Protein AF-A0A232FIJ2-F1 (afdb_monomer_lite)

Radius of gyration: 16.94 Å; chains: 1; bounding box: 35×33×50 Å

Secondary structure (DSSP, 8-state):
---EEETTTEEE-HHHHHH--HHHHHHHHH-HHHHHHHHHHGGG-HHHHHHHHHHHHHHHHHHHHHHHHHHHHHHHHTS--TT-HHHHHHHTTS-HHHHHHHHHHHHHHHHS--

pLDDT: mean 75.56, std 12.08, range [40.81, 89.0]

Foldseek 3Di:
DDWDDDPDPDTDDPVCLLPDDLVVLLVQLVDPSSVVVCVVCLVVPVVCNVVSCVSNVVSNLVVVLLLLLLVLVCVVVVHDDSPDVVSVVVCVPPDSVRSVVSNVVSVVVVVVVD

Sequence (114 aa):
MNHVTISEGFKVTFLDLLLSSAEKAAIYVRNKELVQAYDAKKALFPMYQGILDAKLSRKLERRKLVESAAVAFSDFLGFADPSDDFFERMFSYCSNGDLERLIKETSDEIDETT

Organism: NCBI:txid543379

Structure (mmCIF, N/CA/C/O backbone):
data_AF-A0A232FIJ2-F1
#
_entry.id   AF-A0A232FIJ2-F1
#
loop_
_atom_site.group_PDB
_atom_site.id
_atom_site.type_symbol
_atom_site.label_atom_id
_atom_site.label_alt_id
_atom_site.label_comp_id
_atom_site.label_asym_id
_atom_site.label_entity_id
_atom_site.label_seq_id
_atom_site.pdbx_PDB_ins_code
_atom_site.Cartn_x
_atom_site.Cartn_y
_atom_site.Cartn_z
_atom_site.occupancy
_atom_site.B_iso_or_equiv
_atom_site.auth_seq_id
_atom_site.auth_comp_id
_atom_site.auth_asym_id
_atom_site.auth_atom_id
_atom_site.pdbx_PDB_model_num
ATOM 1 N N . MET A 1 1 ? -17.110 -12.884 17.481 1.00 44.94 1 MET A N 1
ATOM 2 C CA . MET A 1 1 ? -15.988 -12.007 17.075 1.00 44.94 1 MET A CA 1
ATOM 3 C C . MET A 1 1 ? -15.538 -12.447 15.691 1.00 44.94 1 MET A C 1
ATOM 5 O O . MET A 1 1 ? -15.227 -13.615 15.519 1.00 44.94 1 MET A O 1
ATOM 9 N N . ASN A 1 2 ? -15.603 -11.566 14.691 1.00 51.38 2 ASN A N 1
ATOM 10 C CA . ASN A 1 2 ? -15.275 -11.917 13.306 1.00 51.38 2 ASN A CA 1
ATOM 11 C C . ASN A 1 2 ? -13.757 -11.836 13.107 1.00 51.38 2 ASN A C 1
ATOM 13 O O . ASN A 1 2 ? -13.184 -10.754 13.203 1.00 51.38 2 ASN A O 1
ATOM 17 N N . HIS A 1 3 ? -13.118 -12.977 12.858 1.00 45.84 3 HIS A N 1
ATOM 18 C CA . HIS A 1 3 ? -11.671 -13.082 12.661 1.00 45.84 3 HIS A CA 1
ATOM 19 C C . HIS A 1 3 ? -11.318 -13.046 11.163 1.00 45.84 3 HIS A C 1
ATOM 21 O O . HIS A 1 3 ? -12.077 -13.561 10.339 1.00 45.84 3 HIS A O 1
ATOM 27 N N . VAL A 1 4 ? -10.180 -12.435 10.818 1.00 53.22 4 VAL A N 1
ATOM 28 C CA . VAL A 1 4 ? -9.539 -12.504 9.492 1.00 53.22 4 VAL A CA 1
ATOM 29 C C . VAL A 1 4 ? -8.148 -13.113 9.696 1.00 53.22 4 VAL A C 1
ATOM 31 O O . VAL A 1 4 ? -7.432 -12.712 10.616 1.00 53.22 4 VAL A O 1
ATOM 34 N N . THR A 1 5 ? -7.8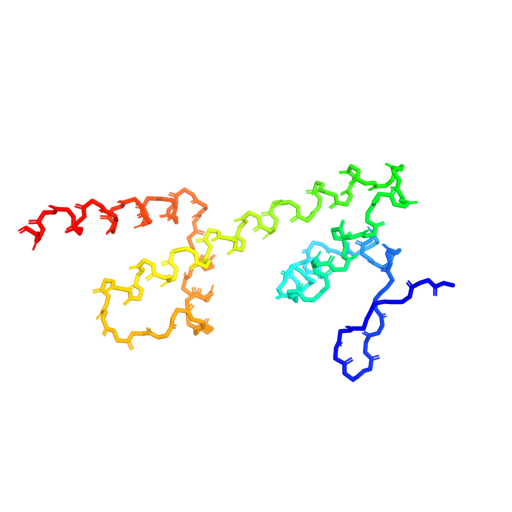07 -14.134 8.909 1.00 44.97 5 THR A N 1
ATOM 35 C CA . THR A 1 5 ? -6.596 -14.951 9.090 1.00 44.97 5 THR A CA 1
ATOM 36 C C . THR A 1 5 ? -5.497 -14.464 8.149 1.00 44.97 5 THR A C 1
ATOM 38 O O . THR A 1 5 ? -5.731 -14.349 6.953 1.00 44.97 5 THR A O 1
ATOM 41 N N . ILE A 1 6 ? -4.317 -14.171 8.692 1.00 49.47 6 ILE A N 1
ATOM 42 C CA . ILE A 1 6 ? -3.110 -13.760 7.968 1.00 49.47 6 ILE A CA 1
ATOM 43 C C . ILE A 1 6 ? -2.110 -14.907 8.151 1.00 49.47 6 ILE A C 1
ATOM 45 O O . ILE A 1 6 ? -1.386 -14.905 9.138 1.00 49.47 6 ILE A O 1
ATOM 49 N N . SER A 1 7 ? -2.140 -15.913 7.271 1.00 40.81 7 SER A N 1
ATOM 50 C CA . SER A 1 7 ? -1.327 -17.145 7.362 1.00 40.81 7 SER A CA 1
ATOM 51 C C . SER A 1 7 ? -1.455 -17.940 8.682 1.00 40.81 7 SER A C 1
ATOM 53 O O . SER A 1 7 ? -2.139 -17.532 9.624 1.00 40.81 7 SER A O 1
ATOM 55 N N . GLU A 1 8 ? -0.908 -19.160 8.717 1.00 41.41 8 GLU A N 1
ATOM 56 C CA . GLU A 1 8 ? -1.030 -20.111 9.833 1.00 41.41 8 GLU A CA 1
ATOM 57 C C . GLU A 1 8 ? -0.580 -19.495 11.176 1.00 41.41 8 GLU A C 1
ATOM 59 O O . GLU A 1 8 ? 0.590 -19.519 11.539 1.00 41.41 8 GLU A O 1
ATOM 64 N N . GLY A 1 9 ? -1.526 -18.924 11.931 1.00 48.56 9 GLY A N 1
ATOM 65 C CA . GLY A 1 9 ? -1.338 -18.535 13.333 1.00 48.56 9 GLY A CA 1
ATOM 66 C C . GLY A 1 9 ? -1.738 -17.108 13.713 1.00 48.56 9 GLY A C 1
ATOM 67 O O . GLY A 1 9 ? -2.075 -16.890 14.877 1.00 48.56 9 GLY A O 1
ATOM 68 N N . PHE A 1 10 ? -1.790 -16.141 12.788 1.00 56.34 10 PHE A N 1
ATOM 69 C CA . PHE A 1 10 ? -2.127 -14.750 13.136 1.00 56.34 10 PHE A CA 1
ATOM 70 C C . PHE A 1 10 ? -3.558 -14.381 12.726 1.00 56.34 10 PHE A C 1
ATOM 72 O O . PHE A 1 10 ? -3.867 -14.101 11.568 1.00 56.34 10 PHE A O 1
ATOM 79 N N . LYS A 1 11 ? -4.460 -14.355 13.715 1.00 65.75 11 LYS A N 1
ATOM 80 C CA . LYS A 1 11 ? -5.804 -13.774 13.577 1.00 65.75 11 LYS A CA 1
ATOM 81 C C . LYS A 1 11 ? -5.728 -12.292 13.909 1.00 65.75 11 LYS A C 1
ATOM 83 O O . LYS A 1 11 ? -5.434 -11.943 15.048 1.00 65.75 11 LYS A O 1
ATOM 88 N N . VAL A 1 12 ? -6.037 -11.438 12.942 1.00 68.25 12 VAL A N 1
ATOM 89 C CA . VAL A 1 12 ? -6.131 -9.992 13.166 1.00 68.25 12 VAL A CA 1
ATOM 90 C C . VAL A 1 12 ? -7.595 -9.603 13.189 1.00 68.25 12 VAL A C 1
ATOM 92 O O . VAL A 1 12 ? -8.380 -9.975 12.311 1.00 68.25 12 VAL A O 1
ATOM 95 N N . THR A 1 13 ? -7.988 -8.904 14.248 1.00 75.75 13 THR A N 1
ATOM 96 C CA . THR A 1 13 ? -9.341 -8.377 14.386 1.00 75.75 13 THR A CA 1
ATOM 97 C C . THR A 1 13 ? -9.418 -6.944 13.874 1.00 75.75 13 THR A C 1
ATOM 99 O O . THR A 1 13 ? -8.421 -6.235 13.746 1.00 75.75 13 THR A O 1
ATOM 102 N N . PHE A 1 14 ? -10.640 -6.486 13.612 1.00 72.50 14 PHE A N 1
ATOM 103 C CA . PHE A 1 14 ? -10.893 -5.094 13.239 1.00 72.50 14 PHE A CA 1
ATOM 104 C C . PHE A 1 14 ? -10.422 -4.107 14.321 1.00 72.50 14 PHE A C 1
ATOM 106 O O . PHE A 1 14 ? -9.940 -3.020 14.011 1.00 72.50 14 PHE A O 1
ATOM 113 N N . LEU A 1 15 ? -10.517 -4.511 15.593 1.00 77.50 15 LEU A N 1
ATOM 114 C CA . LEU A 1 15 ? -10.032 -3.729 16.726 1.00 77.50 15 LEU A CA 1
ATOM 115 C C . LEU A 1 15 ? -8.500 -3.637 16.732 1.00 77.50 15 LEU A C 1
ATOM 117 O O . LEU A 1 15 ? -7.964 -2.558 16.970 1.00 77.50 15 LEU A O 1
ATOM 121 N N . ASP A 1 16 ? -7.800 -4.724 16.405 1.00 80.81 16 ASP A N 1
ATOM 122 C CA . ASP A 1 16 ? -6.337 -4.709 16.285 1.00 80.81 16 ASP A CA 1
ATOM 123 C C . ASP A 1 16 ? -5.880 -3.759 15.174 1.00 80.81 16 ASP A C 1
ATOM 125 O O . ASP A 1 16 ? -4.909 -3.026 15.349 1.00 80.81 16 ASP A O 1
ATOM 129 N N . LEU A 1 17 ? -6.615 -3.716 14.056 1.00 78.25 17 LEU A N 1
ATOM 130 C CA . LEU A 1 17 ? -6.379 -2.776 12.956 1.00 78.25 17 LEU A CA 1
ATOM 131 C C . LEU A 1 17 ? -6.576 -1.316 13.407 1.00 78.25 17 LEU A C 1
ATOM 133 O O . LEU A 1 17 ? -5.769 -0.430 13.106 1.00 78.25 17 LEU A O 1
ATOM 137 N N . LEU A 1 18 ? -7.633 -1.070 14.187 1.00 80.00 18 LEU A N 1
ATOM 138 C CA . LEU A 1 18 ? -7.946 0.251 14.730 1.00 80.00 18 LEU A CA 1
ATOM 139 C C . LEU A 1 18 ? -6.864 0.731 15.705 1.00 80.00 18 LEU A C 1
ATOM 141 O O . LEU A 1 18 ? -6.416 1.874 15.608 1.00 80.00 18 LEU A O 1
ATOM 145 N N . LEU A 1 19 ? -6.397 -0.153 16.586 1.00 83.19 19 LEU A N 1
ATOM 146 C CA . LEU A 1 19 ? -5.396 0.141 17.615 1.00 83.19 19 LEU A CA 1
ATOM 147 C C . LEU A 1 19 ? -3.944 0.030 17.121 1.00 83.19 19 LEU A C 1
ATOM 149 O O . LEU A 1 19 ? -3.020 0.386 17.849 1.00 83.19 19 LEU A O 1
ATOM 153 N N . SER A 1 20 ? -3.714 -0.447 15.895 1.00 82.06 20 SER A N 1
ATOM 154 C CA . SER A 1 20 ? -2.364 -0.689 15.377 1.00 82.06 20 SER A CA 1
ATOM 155 C C . SER A 1 20 ? -1.504 0.582 15.329 1.00 82.06 20 SER A C 1
ATOM 157 O O . SER A 1 20 ? -2.002 1.685 15.108 1.00 82.06 20 SER A O 1
ATOM 159 N N . SER A 1 21 ? -0.183 0.452 15.425 1.00 80.50 21 SER A N 1
ATOM 160 C CA . SER A 1 21 ? 0.709 1.549 15.034 1.00 80.50 21 SER A CA 1
ATOM 161 C C . SER A 1 21 ? 0.695 1.749 13.510 1.00 80.50 21 SER A C 1
ATOM 163 O O . SER A 1 21 ? 0.217 0.890 12.756 1.00 80.50 21 SER A O 1
ATOM 165 N N . ALA A 1 22 ? 1.232 2.879 13.038 1.00 72.62 22 ALA A N 1
ATOM 166 C CA . ALA A 1 22 ? 1.394 3.152 11.607 1.00 72.62 22 ALA A CA 1
ATOM 167 C C . ALA A 1 22 ? 2.318 2.136 10.904 1.00 72.62 22 ALA A C 1
ATOM 169 O O . ALA A 1 22 ? 2.130 1.838 9.726 1.00 72.62 22 ALA A O 1
ATOM 170 N N . GLU A 1 23 ? 3.288 1.580 11.632 1.00 75.62 23 GLU A N 1
ATOM 171 C CA . GLU A 1 23 ? 4.200 0.536 11.150 1.00 75.62 23 GLU A CA 1
ATOM 172 C C . GLU A 1 23 ? 3.469 -0.795 10.956 1.00 75.62 23 GLU A C 1
ATOM 174 O O . GLU A 1 23 ? 3.541 -1.393 9.886 1.00 75.62 23 GLU A O 1
ATOM 179 N N . LYS A 1 24 ? 2.671 -1.221 11.946 1.00 78.00 24 LYS A N 1
ATOM 180 C CA . LYS A 1 24 ? 1.840 -2.428 11.819 1.00 78.00 24 LYS A CA 1
ATOM 181 C C . LYS A 1 24 ? 0.799 -2.292 10.707 1.00 78.00 24 LYS A C 1
ATOM 183 O O . LYS A 1 24 ? 0.558 -3.249 9.980 1.00 78.00 24 LYS A O 1
ATOM 188 N N . ALA A 1 25 ? 0.239 -1.095 10.521 1.00 75.12 25 ALA A N 1
ATOM 189 C CA . ALA A 1 25 ? -0.670 -0.818 9.411 1.00 75.12 25 ALA A CA 1
ATOM 190 C C . ALA A 1 25 ? -0.004 -1.025 8.039 1.00 75.12 25 ALA A C 1
ATOM 192 O O . ALA A 1 25 ? -0.655 -1.516 7.122 1.00 75.12 25 ALA A O 1
ATOM 193 N N . ALA A 1 26 ? 1.292 -0.724 7.897 1.00 73.69 26 ALA A N 1
ATOM 194 C CA . ALA A 1 26 ? 2.019 -0.977 6.653 1.00 73.69 26 ALA A CA 1
ATOM 195 C C . ALA A 1 26 ? 2.125 -2.480 6.342 1.00 73.69 26 ALA A C 1
ATOM 197 O O . ALA A 1 26 ? 1.942 -2.880 5.195 1.00 73.69 26 ALA A O 1
ATOM 198 N N . ILE A 1 27 ? 2.336 -3.316 7.364 1.00 77.44 27 ILE A N 1
ATOM 199 C CA . ILE A 1 27 ? 2.357 -4.781 7.222 1.00 77.44 27 ILE A CA 1
ATOM 200 C C . ILE A 1 27 ? 0.978 -5.294 6.791 1.00 77.44 27 ILE A C 1
ATOM 202 O O . ILE A 1 27 ? 0.872 -6.114 5.882 1.00 77.44 27 ILE A O 1
ATOM 206 N N . TYR A 1 28 ? -0.093 -4.776 7.396 1.00 75.12 28 TYR A N 1
ATOM 207 C CA . TYR A 1 28 ? -1.460 -5.163 7.041 1.00 75.12 28 TYR A CA 1
ATOM 208 C C . TYR A 1 28 ? -1.821 -4.793 5.608 1.00 75.12 28 TYR A C 1
ATOM 210 O O . TYR A 1 28 ? -2.405 -5.608 4.900 1.00 75.12 28 TYR A O 1
ATOM 218 N N . VAL A 1 29 ? -1.412 -3.606 5.156 1.00 76.62 29 VAL A N 1
ATOM 219 C CA . VAL A 1 29 ? -1.651 -3.164 3.780 1.00 76.62 29 VAL A CA 1
ATOM 220 C C . VAL A 1 29 ? -0.897 -4.016 2.763 1.00 76.62 29 VAL A C 1
ATOM 222 O O . VAL A 1 29 ? -1.371 -4.091 1.639 1.00 76.62 29 VAL A O 1
ATOM 225 N N . ARG A 1 30 ? 0.207 -4.694 3.117 1.00 74.75 30 ARG A N 1
ATOM 226 C CA . ARG A 1 30 ? 0.909 -5.643 2.224 1.00 74.75 30 ARG A CA 1
ATOM 227 C C . ARG A 1 30 ? 0.134 -6.944 2.001 1.00 74.75 30 ARG A C 1
ATOM 229 O O . ARG A 1 30 ? 0.189 -7.507 0.905 1.00 74.75 30 ARG A O 1
ATOM 236 N N . ASN A 1 31 ? -0.649 -7.397 2.980 1.00 79.12 31 ASN A N 1
ATOM 237 C CA . ASN A 1 31 ? -1.462 -8.600 2.821 1.00 79.12 31 ASN A CA 1
ATOM 238 C C . ASN A 1 31 ? -2.731 -8.298 1.995 1.00 79.12 31 ASN A C 1
ATOM 240 O O . ASN A 1 31 ? -3.661 -7.645 2.469 1.00 79.12 31 ASN A O 1
ATOM 244 N N . LYS A 1 32 ? -2.771 -8.798 0.751 1.00 75.44 32 LYS A N 1
ATOM 245 C CA . LYS A 1 32 ? -3.894 -8.584 -0.180 1.00 75.44 32 LYS A CA 1
ATOM 246 C C . LYS A 1 32 ? -5.215 -9.166 0.346 1.00 75.44 32 LYS A C 1
ATOM 248 O O . LYS A 1 32 ? -6.250 -8.520 0.209 1.00 75.44 32 LYS A O 1
ATOM 253 N N . GLU A 1 33 ? -5.186 -10.335 0.985 1.00 79.12 33 GLU A N 1
ATOM 254 C CA . GLU A 1 33 ? -6.383 -10.986 1.539 1.00 79.12 33 GLU A CA 1
ATOM 255 C C . GLU A 1 33 ? -6.990 -10.165 2.681 1.00 79.12 33 GLU A C 1
ATOM 257 O O . GLU A 1 33 ? -8.209 -10.006 2.768 1.00 79.12 33 GLU A O 1
ATOM 262 N N . LEU A 1 34 ? -6.142 -9.583 3.533 1.00 77.62 34 LEU A N 1
ATOM 263 C CA . LEU A 1 34 ? -6.601 -8.728 4.622 1.00 77.62 34 LEU A CA 1
ATOM 264 C C . LEU A 1 34 ? -7.241 -7.446 4.098 1.00 77.62 34 LEU A C 1
ATOM 266 O O . LEU A 1 34 ? -8.286 -7.047 4.608 1.00 77.62 34 LEU A O 1
ATOM 270 N N . VAL A 1 35 ? -6.641 -6.813 3.089 1.00 78.44 35 VAL A N 1
ATOM 271 C CA . VAL A 1 35 ? -7.203 -5.604 2.469 1.00 78.44 35 VAL A CA 1
ATOM 272 C C . VAL A 1 35 ? -8.573 -5.905 1.853 1.00 78.44 35 VAL A C 1
ATOM 274 O O . VAL A 1 35 ? -9.526 -5.172 2.107 1.00 78.44 35 VAL A O 1
ATOM 277 N N . GLN A 1 36 ? -8.718 -7.028 1.144 1.00 81.06 36 GLN A N 1
ATOM 278 C CA . GLN A 1 36 ? -10.013 -7.455 0.598 1.00 81.06 36 GLN A CA 1
ATOM 279 C C . GLN A 1 36 ? -11.044 -7.733 1.701 1.00 81.06 36 GLN A C 1
ATOM 281 O O . GLN A 1 36 ? -12.195 -7.299 1.614 1.00 81.06 36 GLN A O 1
ATOM 286 N N . ALA A 1 37 ? -10.639 -8.421 2.771 1.00 80.06 37 ALA A N 1
ATOM 287 C CA . ALA A 1 37 ? -11.512 -8.691 3.908 1.00 80.06 37 ALA A CA 1
ATOM 288 C C . ALA A 1 37 ? -11.913 -7.408 4.657 1.00 80.06 37 ALA A C 1
ATOM 290 O O . ALA A 1 37 ? -13.038 -7.324 5.157 1.00 80.06 37 ALA A O 1
ATOM 291 N N . TYR A 1 38 ? -11.015 -6.421 4.729 1.00 80.38 38 TYR A N 1
ATOM 292 C CA . TYR A 1 38 ? -11.301 -5.092 5.259 1.00 80.38 38 TYR A CA 1
ATOM 293 C C . TYR A 1 38 ? -12.345 -4.381 4.396 1.00 80.38 38 TYR A C 1
ATOM 295 O O . TYR A 1 38 ? -13.384 -3.982 4.922 1.00 80.38 38 TYR A O 1
ATOM 303 N N . ASP A 1 39 ? -12.133 -4.300 3.081 1.00 81.19 39 ASP A N 1
ATOM 304 C CA . ASP A 1 39 ? -13.058 -3.625 2.166 1.00 81.19 39 ASP A CA 1
ATOM 305 C C . ASP A 1 39 ? -14.455 -4.255 2.165 1.00 81.19 39 ASP A C 1
ATOM 307 O O . ASP A 1 39 ? -15.452 -3.532 2.154 1.00 81.19 39 ASP A O 1
ATOM 311 N N . ALA A 1 40 ? -14.547 -5.583 2.274 1.00 83.19 40 ALA A N 1
ATOM 312 C CA . ALA A 1 40 ? -15.825 -6.289 2.349 1.00 83.19 40 ALA A CA 1
ATOM 313 C C . ALA A 1 40 ? -16.583 -6.054 3.670 1.00 83.19 40 ALA A C 1
ATOM 315 O O . ALA A 1 40 ? -17.811 -6.134 3.703 1.00 83.19 40 ALA A O 1
ATOM 316 N N . LYS A 1 41 ? -15.871 -5.801 4.779 1.00 80.44 41 LYS A N 1
ATOM 317 C CA . LYS A 1 41 ? -16.458 -5.758 6.133 1.00 80.44 41 LYS A CA 1
ATOM 318 C C . LYS A 1 41 ? -16.491 -4.367 6.762 1.00 80.44 41 LYS A C 1
ATOM 320 O O . LYS A 1 41 ? -17.166 -4.204 7.777 1.00 80.44 41 LYS A O 1
ATOM 325 N N . LYS A 1 42 ? -15.827 -3.359 6.189 1.00 77.94 42 LYS A N 1
ATOM 326 C CA . LYS A 1 42 ? -15.757 -2.001 6.764 1.00 77.94 42 LYS A CA 1
ATOM 327 C C . LYS A 1 42 ? -17.119 -1.338 6.957 1.00 77.94 42 LYS A C 1
ATOM 329 O O . LYS A 1 42 ? -17.316 -0.652 7.955 1.00 77.94 42 LYS A O 1
ATOM 334 N N . ALA A 1 43 ? -18.084 -1.636 6.085 1.00 79.25 43 ALA A N 1
ATOM 335 C CA . ALA A 1 43 ? -19.455 -1.135 6.189 1.00 79.25 43 ALA A CA 1
ATOM 336 C C . ALA A 1 43 ? -20.192 -1.604 7.462 1.00 79.25 43 ALA A C 1
ATOM 338 O O . ALA A 1 43 ? -21.166 -0.978 7.870 1.00 79.25 43 ALA A O 1
ATOM 339 N N . LEU A 1 44 ? -19.723 -2.672 8.122 1.00 82.12 44 LEU A N 1
ATOM 340 C CA . LEU A 1 44 ? -20.281 -3.148 9.394 1.00 82.12 44 LEU A CA 1
ATOM 341 C C . LEU A 1 44 ? -19.898 -2.252 10.585 1.00 82.12 44 LEU A C 1
ATOM 343 O O . LEU A 1 44 ? -20.510 -2.361 11.646 1.00 82.12 44 LEU A O 1
ATOM 347 N N . PHE A 1 45 ? -18.901 -1.374 10.427 1.00 80.56 45 PHE A N 1
ATOM 348 C CA . PHE A 1 45 ? -18.374 -0.513 11.490 1.00 80.56 45 PHE A CA 1
ATOM 349 C C . PHE A 1 45 ? -18.296 0.961 11.047 1.00 80.56 45 PHE A C 1
ATOM 351 O O . PHE A 1 45 ? -17.213 1.553 11.056 1.00 80.56 45 PHE A O 1
ATOM 358 N N . PRO A 1 46 ? -19.433 1.593 10.696 1.00 80.00 46 PRO A N 1
ATOM 359 C CA . PRO A 1 46 ? -19.462 2.923 10.077 1.00 80.00 46 PRO A CA 1
ATOM 360 C C . PRO A 1 46 ? -18.838 4.015 10.957 1.00 80.00 46 PRO A C 1
ATOM 362 O O . PRO A 1 46 ? -18.208 4.939 10.453 1.00 80.00 46 PRO A O 1
ATOM 365 N N . MET A 1 47 ? -18.942 3.879 12.283 1.00 85.06 47 MET A N 1
ATOM 366 C CA . MET A 1 47 ? -18.398 4.847 13.243 1.00 85.06 47 MET A CA 1
ATOM 367 C C . MET A 1 47 ? -16.864 4.937 13.203 1.00 85.06 47 MET A C 1
ATOM 369 O O . MET A 1 47 ? -16.297 6.001 13.436 1.00 85.06 47 MET A O 1
ATOM 373 N N . TYR A 1 48 ? -16.191 3.825 12.890 1.00 80.94 48 TYR A N 1
ATOM 374 C CA . TYR A 1 48 ? -14.727 3.738 12.841 1.00 80.94 48 TYR A CA 1
ATOM 375 C C . TYR A 1 48 ? -14.176 3.763 11.418 1.00 80.94 48 TYR A C 1
ATOM 377 O O . TYR A 1 48 ? -12.961 3.860 11.237 1.00 80.94 48 TYR A O 1
ATOM 385 N N . GLN A 1 49 ? -15.057 3.700 10.418 1.00 80.38 49 GLN A N 1
ATOM 386 C CA . GLN A 1 49 ? -14.681 3.637 9.015 1.00 80.38 49 GLN A CA 1
ATOM 387 C C . GLN A 1 49 ? -13.790 4.817 8.622 1.00 80.38 49 GLN A C 1
ATOM 389 O O . GLN A 1 49 ? -12.736 4.595 8.047 1.00 80.38 49 GLN A O 1
ATOM 394 N N . GLY A 1 50 ? -14.136 6.050 9.005 1.00 81.75 50 GLY A N 1
ATOM 395 C CA . GLY A 1 50 ? -13.330 7.225 8.651 1.00 81.75 50 GLY A CA 1
ATOM 396 C C . GLY A 1 50 ? -11.905 7.192 9.218 1.00 81.75 50 GLY A C 1
ATOM 397 O O . GLY A 1 50 ? -10.956 7.555 8.528 1.00 81.75 50 GLY A O 1
ATOM 398 N N . ILE A 1 51 ? -11.735 6.711 10.455 1.00 82.69 51 ILE A N 1
ATOM 399 C CA . ILE A 1 51 ? -10.416 6.607 11.101 1.00 82.69 51 ILE A CA 1
ATOM 400 C C . ILE A 1 51 ? -9.585 5.510 10.433 1.00 82.69 51 ILE A C 1
ATOM 402 O O . ILE A 1 51 ? -8.400 5.705 10.166 1.00 82.69 51 ILE A O 1
ATOM 406 N N . LEU A 1 52 ? -10.201 4.360 10.164 1.00 78.50 52 LEU A N 1
ATOM 407 C CA . LEU A 1 52 ? -9.533 3.234 9.518 1.00 78.50 52 LEU A CA 1
ATOM 408 C C . LEU A 1 52 ? -9.171 3.550 8.070 1.00 78.50 52 LEU A C 1
ATOM 410 O O . LEU A 1 52 ? -8.033 3.307 7.672 1.00 78.50 52 LEU A O 1
ATOM 414 N N . ASP A 1 53 ? -10.089 4.167 7.327 1.00 80.88 53 ASP A N 1
ATOM 415 C CA . ASP A 1 53 ? -9.852 4.609 5.959 1.00 80.88 53 ASP A CA 1
ATOM 416 C C . ASP A 1 53 ? -8.716 5.628 5.937 1.00 80.88 53 ASP A C 1
ATOM 418 O O . ASP A 1 53 ? -7.774 5.416 5.194 1.00 80.88 53 ASP A O 1
ATOM 422 N N . ALA A 1 54 ? -8.697 6.648 6.800 1.00 81.31 54 ALA A N 1
ATOM 423 C CA . ALA A 1 54 ? -7.590 7.612 6.846 1.00 81.31 54 ALA A CA 1
ATOM 424 C C . ALA A 1 54 ? -6.224 6.972 7.175 1.00 81.31 54 ALA A C 1
ATOM 426 O O . ALA A 1 54 ? -5.176 7.440 6.720 1.00 81.31 54 ALA A O 1
ATOM 427 N N . LYS A 1 55 ? -6.224 5.909 7.984 1.00 79.44 55 LYS A N 1
ATOM 428 C CA . LYS A 1 55 ? -5.011 5.206 8.420 1.00 79.44 55 LYS A CA 1
ATOM 429 C C . LYS A 1 55 ? -4.468 4.272 7.340 1.00 79.44 55 LYS A C 1
ATOM 431 O O . LYS A 1 55 ? -3.252 4.176 7.167 1.00 79.44 55 LYS A O 1
ATOM 436 N N . LEU A 1 56 ? -5.363 3.591 6.629 1.00 79.44 56 LEU A N 1
ATOM 437 C CA . LEU A 1 56 ? -5.022 2.640 5.576 1.00 79.44 56 LEU A CA 1
ATOM 438 C C . LEU A 1 56 ? -4.824 3.329 4.227 1.00 79.44 56 LEU A C 1
ATOM 440 O O . LEU A 1 56 ? -3.897 2.955 3.518 1.00 79.44 56 LEU A O 1
ATOM 444 N N . SER A 1 57 ? -5.621 4.346 3.888 1.00 80.12 57 SER A N 1
ATOM 445 C CA . SER A 1 57 ? -5.641 4.999 2.571 1.00 80.12 57 SER A CA 1
ATOM 446 C C . SER A 1 57 ? -4.269 5.502 2.162 1.00 80.12 57 SER A C 1
ATOM 448 O O . SER A 1 57 ? -3.765 5.073 1.134 1.00 80.12 57 SER A O 1
ATOM 450 N N . ARG A 1 58 ? -3.586 6.279 3.012 1.00 77.94 58 ARG A N 1
ATOM 451 C CA . ARG A 1 58 ? -2.234 6.785 2.709 1.00 77.94 58 ARG A CA 1
ATOM 452 C C . ARG A 1 58 ? -1.224 5.670 2.447 1.00 77.94 58 ARG A C 1
ATOM 454 O O . ARG A 1 58 ? -0.348 5.800 1.597 1.00 77.94 58 ARG A O 1
ATOM 461 N N . LYS A 1 59 ? -1.305 4.574 3.206 1.00 81.25 59 LYS A N 1
ATOM 462 C CA . LYS A 1 59 ? -0.400 3.426 3.049 1.00 81.25 59 LYS A CA 1
ATOM 463 C C . LYS A 1 59 ? -0.759 2.600 1.813 1.00 81.25 59 LYS A C 1
ATOM 465 O O . LYS A 1 59 ? 0.138 2.076 1.161 1.00 81.25 59 LYS A O 1
ATOM 470 N N . LEU A 1 60 ? -2.041 2.515 1.481 1.00 81.31 60 LEU A N 1
ATOM 471 C CA . LEU A 1 60 ? -2.576 1.788 0.336 1.00 81.31 60 LEU A CA 1
ATOM 472 C C . LEU A 1 60 ? -2.317 2.543 -0.975 1.00 81.31 60 LEU A C 1
ATOM 474 O O . LEU A 1 60 ? -1.900 1.930 -1.950 1.00 81.31 60 LEU A O 1
ATOM 478 N N . GLU A 1 61 ? -2.456 3.868 -0.974 1.00 83.19 61 GLU A N 1
ATOM 479 C CA . GLU A 1 61 ? -2.017 4.764 -2.051 1.00 83.19 61 GLU A CA 1
ATOM 480 C C . GLU A 1 61 ? -0.514 4.628 -2.288 1.00 83.19 61 GLU A C 1
ATOM 482 O O . GLU A 1 61 ? -0.090 4.376 -3.413 1.00 83.19 61 GLU A O 1
ATOM 487 N N . ARG A 1 62 ? 0.296 4.684 -1.218 1.00 84.69 62 ARG A N 1
ATOM 488 C CA . ARG A 1 62 ? 1.745 4.469 -1.328 1.00 84.69 62 ARG A CA 1
ATOM 489 C C . ARG A 1 62 ? 2.072 3.104 -1.921 1.00 84.69 62 ARG A C 1
ATOM 491 O O . ARG A 1 62 ? 2.952 3.027 -2.768 1.00 84.69 62 ARG A O 1
ATOM 498 N N . ARG A 1 63 ? 1.391 2.043 -1.478 1.00 83.19 63 ARG A N 1
ATOM 499 C CA . ARG A 1 63 ? 1.587 0.684 -1.998 1.00 83.19 63 ARG A CA 1
ATOM 500 C C . ARG A 1 63 ? 1.274 0.612 -3.493 1.00 83.19 63 ARG A C 1
ATOM 502 O O . ARG A 1 63 ? 2.086 0.081 -4.236 1.00 83.19 63 ARG A O 1
ATOM 509 N N . LYS A 1 64 ? 0.142 1.173 -3.928 1.00 84.38 64 LYS A N 1
ATOM 510 C CA . LYS A 1 64 ? -0.231 1.218 -5.350 1.00 84.38 64 LYS A CA 1
ATOM 511 C C . LYS A 1 64 ? 0.815 1.955 -6.184 1.00 84.38 64 LYS A C 1
ATOM 513 O O . LYS A 1 64 ? 1.205 1.449 -7.223 1.00 84.38 64 LYS A O 1
ATOM 518 N N . LEU A 1 65 ? 1.316 3.092 -5.694 1.00 85.94 65 LEU A N 1
ATOM 519 C CA . LEU A 1 65 ? 2.393 3.831 -6.361 1.00 85.94 65 LEU A CA 1
ATOM 520 C C . LEU A 1 65 ? 3.678 3.004 -6.486 1.00 85.94 65 LEU A C 1
ATOM 522 O O . LEU A 1 65 ? 4.308 3.041 -7.532 1.00 85.94 65 LEU A O 1
ATOM 526 N N . VAL A 1 66 ? 4.057 2.244 -5.452 1.00 86.06 66 VAL A N 1
ATOM 527 C CA . VAL A 1 66 ? 5.225 1.342 -5.511 1.00 86.06 66 VAL A CA 1
ATOM 528 C C . VAL A 1 66 ? 5.020 0.240 -6.535 1.00 86.06 66 VAL A C 1
ATOM 530 O O . VAL A 1 66 ? 5.914 0.008 -7.334 1.00 86.06 66 VAL A O 1
ATOM 533 N N . GLU A 1 67 ? 3.863 -0.424 -6.519 1.00 85.12 67 GLU A N 1
ATOM 534 C CA . GLU A 1 67 ? 3.561 -1.508 -7.460 1.00 85.12 67 GLU A CA 1
ATOM 535 C C . GLU A 1 67 ? 3.565 -0.986 -8.906 1.00 85.12 67 GLU A C 1
ATOM 537 O O . GLU A 1 67 ? 4.193 -1.587 -9.771 1.00 85.12 67 GLU A O 1
ATOM 542 N N . SER A 1 68 ? 2.947 0.170 -9.165 1.00 85.44 68 SER A N 1
ATOM 543 C CA . SER A 1 68 ? 2.961 0.798 -10.490 1.00 85.44 68 SER A CA 1
ATOM 544 C C . SER A 1 68 ? 4.360 1.244 -10.923 1.00 85.44 68 SER A C 1
ATOM 546 O O . SER A 1 68 ? 4.740 1.001 -12.063 1.00 85.44 68 SER A O 1
ATOM 548 N N . ALA A 1 69 ? 5.142 1.847 -10.024 1.00 85.31 69 ALA A N 1
ATOM 549 C CA . ALA A 1 69 ? 6.521 2.245 -10.302 1.00 85.31 69 ALA A CA 1
ATOM 550 C C . ALA A 1 69 ? 7.436 1.035 -10.551 1.00 85.31 69 AL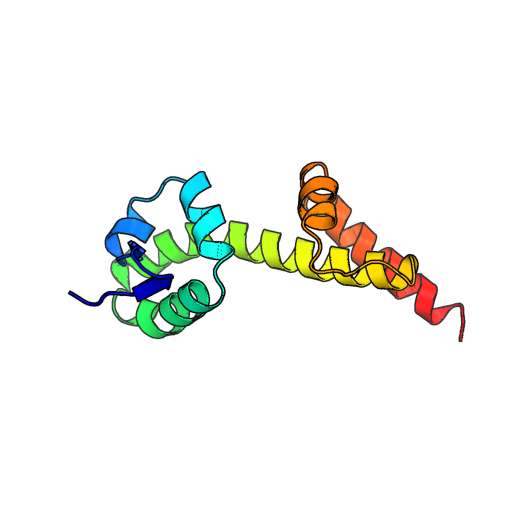A A C 1
ATOM 552 O O . ALA A 1 69 ? 8.318 1.103 -11.401 1.00 85.31 69 ALA A O 1
ATOM 553 N N . ALA A 1 70 ? 7.218 -0.075 -9.842 1.00 86.38 70 ALA A N 1
ATOM 554 C CA . ALA A 1 70 ? 7.969 -1.312 -10.030 1.00 86.38 70 ALA A CA 1
ATOM 555 C C . ALA A 1 70 ? 7.691 -1.940 -11.390 1.00 86.38 70 ALA A C 1
ATOM 557 O O . ALA A 1 70 ? 8.635 -2.345 -12.055 1.00 86.38 70 ALA A O 1
ATOM 558 N N . VAL A 1 71 ? 6.426 -1.967 -11.823 1.00 85.88 71 VAL A N 1
ATOM 559 C CA . VAL A 1 71 ? 6.053 -2.429 -13.169 1.00 85.88 71 VAL A CA 1
ATOM 560 C C . VAL A 1 71 ? 6.712 -1.556 -14.233 1.00 85.88 71 VAL A C 1
ATOM 562 O O . VAL A 1 71 ? 7.469 -2.073 -15.043 1.00 85.88 71 VAL A O 1
ATOM 565 N N . ALA A 1 72 ? 6.536 -0.237 -14.157 1.00 84.62 72 ALA A N 1
ATOM 566 C CA . ALA A 1 72 ? 7.151 0.710 -15.087 1.00 84.62 72 ALA A CA 1
ATOM 567 C C . ALA A 1 72 ? 8.681 0.556 -15.188 1.00 84.62 72 ALA A C 1
ATOM 569 O O . ALA A 1 72 ? 9.246 0.491 -16.277 1.00 84.62 72 ALA A O 1
ATOM 570 N N . PHE A 1 73 ? 9.368 0.470 -14.047 1.00 82.94 73 PHE A N 1
ATOM 571 C CA . PHE A 1 73 ? 10.825 0.341 -14.028 1.00 82.94 73 PHE A CA 1
ATOM 572 C C . PHE A 1 73 ? 11.301 -1.047 -14.466 1.00 82.94 73 PHE A C 1
ATOM 574 O O . PHE A 1 73 ? 12.349 -1.178 -15.091 1.00 82.94 73 PHE A O 1
ATOM 581 N N . SER A 1 74 ? 10.538 -2.088 -14.139 1.00 84.50 74 SER A N 1
ATOM 582 C CA . SER A 1 74 ? 10.766 -3.444 -14.630 1.00 84.50 74 SE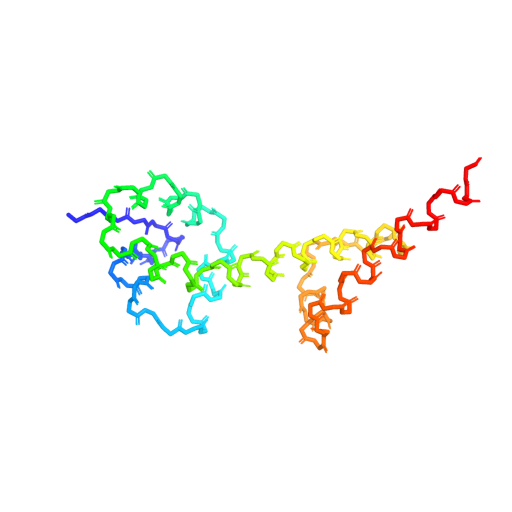R A CA 1
ATOM 583 C C . SER A 1 74 ? 10.669 -3.501 -16.152 1.00 84.50 74 SER A C 1
ATOM 585 O O . SER A 1 74 ? 11.560 -4.062 -16.788 1.00 84.50 74 SER A O 1
ATOM 587 N N . ASP A 1 75 ? 9.625 -2.899 -16.722 1.00 83.19 75 ASP A N 1
ATOM 588 C CA . ASP A 1 75 ? 9.399 -2.842 -18.167 1.00 83.19 75 ASP A CA 1
ATOM 589 C C . ASP A 1 75 ? 10.528 -2.071 -18.864 1.00 83.19 75 ASP A C 1
ATOM 591 O O . ASP A 1 75 ? 11.071 -2.550 -19.858 1.00 83.19 75 ASP A O 1
ATOM 595 N N . PHE A 1 76 ? 10.964 -0.946 -18.283 1.00 81.06 76 PHE A N 1
ATOM 596 C CA . PHE A 1 76 ? 12.124 -0.186 -18.761 1.00 81.06 76 PHE A CA 1
ATOM 597 C C . PHE A 1 76 ? 13.425 -1.006 -18.742 1.00 81.06 76 PHE A C 1
ATOM 599 O O . PHE A 1 76 ? 14.218 -0.958 -19.682 1.00 81.06 76 PHE A O 1
ATOM 606 N N . LEU A 1 77 ? 13.665 -1.777 -17.677 1.00 80.50 77 LEU A N 1
ATOM 607 C CA . LEU A 1 77 ? 14.853 -2.628 -17.577 1.00 80.50 77 LEU A CA 1
ATOM 608 C C . LEU A 1 77 ? 14.771 -3.868 -18.480 1.00 80.50 77 LEU A C 1
ATOM 610 O O . LEU A 1 77 ? 15.805 -4.362 -18.924 1.00 80.50 77 LEU A O 1
ATOM 614 N N . GLY A 1 78 ? 13.572 -4.397 -18.728 1.00 75.75 78 GLY A N 1
ATOM 615 C CA . GLY A 1 78 ? 13.327 -5.563 -19.578 1.00 75.75 78 GLY A CA 1
ATOM 616 C C . GLY A 1 78 ? 13.719 -6.920 -18.975 1.00 75.75 78 GLY A C 1
ATOM 617 O O . GLY A 1 78 ? 13.719 -7.918 -19.696 1.00 75.75 78 GLY A O 1
ATOM 618 N N . PHE A 1 79 ? 14.081 -6.998 -17.686 1.00 72.19 79 PHE A N 1
ATOM 619 C CA . PHE A 1 79 ? 14.506 -8.265 -17.057 1.00 72.19 79 PHE A CA 1
ATOM 620 C C . PHE A 1 79 ? 14.183 -8.435 -15.566 1.00 72.19 79 PHE A C 1
ATOM 622 O O . PHE A 1 79 ? 14.414 -9.519 -15.027 1.00 72.19 79 PHE A O 1
ATOM 629 N N . ALA A 1 80 ? 13.721 -7.398 -14.870 1.00 68.75 80 ALA A N 1
ATOM 630 C CA . ALA A 1 80 ? 13.485 -7.482 -13.430 1.00 68.75 80 ALA A CA 1
ATOM 63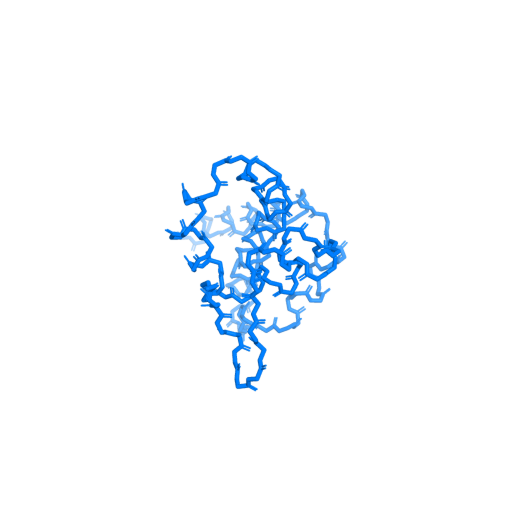1 C C . ALA A 1 80 ? 12.075 -8.023 -13.133 1.00 68.75 80 ALA A C 1
ATOM 633 O O . ALA A 1 80 ? 11.161 -7.791 -13.909 1.00 68.75 80 ALA A O 1
ATOM 634 N N . ASP A 1 81 ? 11.875 -8.746 -12.026 1.00 74.81 81 ASP A N 1
ATOM 635 C CA . ASP A 1 81 ? 10.520 -9.091 -11.568 1.00 74.81 81 ASP A CA 1
ATOM 636 C C . ASP A 1 81 ? 9.964 -7.908 -10.760 1.00 74.81 81 ASP A C 1
ATOM 638 O O . ASP A 1 81 ? 10.528 -7.584 -9.712 1.00 74.81 81 ASP A O 1
ATOM 642 N N . PRO A 1 82 ? 8.863 -7.262 -11.178 1.00 68.00 82 PRO A N 1
ATOM 643 C CA . PRO A 1 82 ? 8.286 -6.123 -10.463 1.00 68.00 82 PRO A CA 1
ATOM 644 C C . PRO A 1 82 ? 7.788 -6.472 -9.049 1.00 68.00 82 PRO A C 1
ATOM 646 O O . PRO A 1 82 ? 7.510 -5.571 -8.257 1.00 68.00 82 PRO A O 1
ATOM 649 N N . SER A 1 83 ? 7.684 -7.762 -8.711 1.00 68.44 83 SER A N 1
ATOM 650 C CA . SER A 1 83 ? 7.353 -8.246 -7.364 1.00 68.44 83 SER A CA 1
ATOM 651 C C . SER A 1 83 ? 8.574 -8.426 -6.450 1.00 68.44 83 SER A C 1
ATOM 653 O O . SER A 1 83 ? 8.410 -8.893 -5.322 1.00 68.44 83 SER A O 1
ATOM 655 N N . ASP A 1 84 ? 9.783 -8.089 -6.909 1.00 73.00 84 ASP A N 1
ATOM 656 C CA . ASP A 1 84 ? 11.012 -8.226 -6.126 1.00 73.00 84 ASP A CA 1
ATOM 657 C C . ASP A 1 84 ? 11.045 -7.229 -4.950 1.00 73.00 84 ASP A C 1
ATOM 659 O O . ASP A 1 84 ? 10.823 -6.022 -5.109 1.00 73.00 84 ASP A O 1
ATOM 663 N N . ASP A 1 85 ? 11.397 -7.725 -3.760 1.00 78.50 85 ASP A N 1
ATOM 664 C CA . ASP A 1 85 ? 11.676 -6.921 -2.561 1.00 78.50 85 ASP A CA 1
ATOM 665 C C . ASP A 1 85 ? 12.724 -5.823 -2.833 1.00 78.50 85 ASP A C 1
ATOM 667 O O . ASP A 1 85 ? 12.779 -4.806 -2.126 1.00 78.50 85 ASP A O 1
ATOM 671 N N . PHE A 1 86 ? 13.559 -6.009 -3.860 1.00 80.94 86 PHE A N 1
ATOM 672 C CA . PHE A 1 86 ? 14.454 -4.990 -4.395 1.00 80.94 86 PHE A CA 1
ATOM 673 C C . PHE A 1 86 ? 13.726 -3.675 -4.705 1.00 80.94 86 PHE A C 1
ATOM 675 O O . PHE A 1 86 ? 14.176 -2.616 -4.255 1.00 80.94 86 PHE A O 1
ATOM 682 N N . PHE A 1 87 ? 12.586 -3.726 -5.400 1.00 80.44 87 PHE A N 1
ATOM 683 C CA . PHE A 1 87 ? 11.821 -2.536 -5.774 1.00 80.44 87 PHE A CA 1
ATOM 684 C C . PHE A 1 87 ? 11.243 -1.826 -4.558 1.00 80.44 87 PHE A C 1
ATOM 686 O O . PHE A 1 87 ? 11.342 -0.603 -4.448 1.00 80.44 87 PHE A O 1
ATOM 693 N N . GLU A 1 88 ? 10.716 -2.577 -3.590 1.00 80.50 88 GLU A N 1
ATOM 694 C CA . GLU A 1 88 ? 10.236 -1.984 -2.341 1.00 80.50 88 GLU A CA 1
ATOM 695 C C . GLU A 1 88 ? 11.352 -1.246 -1.590 1.00 80.50 88 GLU A C 1
ATOM 697 O O . GLU A 1 88 ? 11.131 -0.146 -1.073 1.00 80.50 88 GLU A O 1
ATOM 702 N N . ARG A 1 89 ? 12.554 -1.833 -1.525 1.00 83.56 89 ARG A N 1
ATOM 703 C CA . ARG A 1 89 ? 13.706 -1.208 -0.858 1.00 83.56 89 ARG A CA 1
ATOM 704 C C . ARG A 1 89 ? 14.201 0.010 -1.616 1.00 83.56 89 ARG A C 1
ATOM 706 O O . ARG A 1 89 ? 14.430 1.043 -0.990 1.00 83.56 89 ARG A O 1
ATOM 713 N N . MET A 1 90 ? 14.332 -0.084 -2.934 1.00 85.06 90 MET A N 1
ATOM 714 C CA . MET A 1 90 ? 14.761 1.032 -3.773 1.00 85.06 90 MET A CA 1
ATOM 715 C C . MET A 1 90 ? 13.791 2.214 -3.641 1.00 85.06 90 MET A C 1
ATOM 717 O O . MET A 1 90 ? 14.195 3.316 -3.271 1.00 85.06 90 MET A O 1
ATOM 721 N N . PHE A 1 91 ? 12.492 1.969 -3.816 1.00 85.69 91 PHE A N 1
ATOM 722 C CA . PHE A 1 91 ? 11.469 3.009 -3.747 1.00 85.69 91 PHE A CA 1
ATOM 723 C C . PHE A 1 91 ? 11.181 3.511 -2.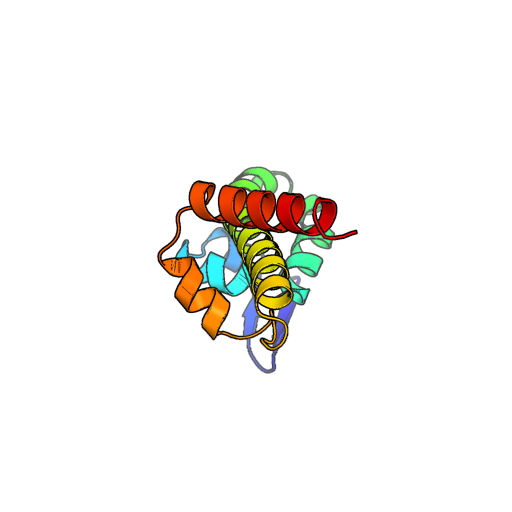334 1.00 85.69 91 PHE A C 1
ATOM 725 O O . PHE A 1 91 ? 10.460 4.499 -2.186 1.00 85.69 91 PHE A O 1
ATOM 732 N N . SER A 1 92 ? 11.730 2.887 -1.287 1.00 84.19 92 SER A N 1
ATOM 733 C CA . SER A 1 92 ? 11.632 3.409 0.082 1.00 84.19 92 SER A CA 1
ATOM 734 C C . SER A 1 92 ? 12.358 4.749 0.258 1.00 84.19 92 SER A C 1
ATOM 736 O O . SER A 1 92 ? 11.943 5.557 1.089 1.00 84.19 92 SER A O 1
ATOM 738 N N . TYR A 1 93 ? 13.380 5.013 -0.564 1.00 85.88 93 TYR A N 1
ATOM 739 C CA . TYR A 1 93 ? 14.118 6.278 -0.588 1.00 85.88 93 TYR A CA 1
ATOM 740 C C . TYR A 1 93 ? 13.419 7.373 -1.408 1.00 85.88 93 TYR A C 1
ATOM 742 O O . TYR A 1 93 ? 13.774 8.543 -1.291 1.00 85.88 93 TYR A O 1
ATOM 750 N N . CYS A 1 94 ? 12.417 7.010 -2.213 1.00 84.94 94 CYS A N 1
ATOM 751 C CA . CYS A 1 94 ? 11.687 7.928 -3.081 1.00 84.94 94 CYS A CA 1
ATOM 752 C C . CYS A 1 94 ? 10.471 8.534 -2.366 1.00 84.94 94 CYS A C 1
ATOM 754 O O . CYS A 1 94 ? 9.748 7.854 -1.622 1.00 84.94 94 CYS A O 1
ATOM 756 N N . SER A 1 95 ? 10.192 9.812 -2.624 1.00 87.44 95 SER A N 1
ATOM 757 C CA . SER A 1 95 ? 8.915 10.416 -2.239 1.00 87.44 95 SER A CA 1
ATOM 758 C C . SER A 1 95 ? 7.790 9.949 -3.173 1.00 87.44 95 SER A C 1
ATOM 760 O O . SER A 1 95 ? 8.041 9.406 -4.246 1.00 87.44 95 SER A O 1
ATOM 762 N N . ASN A 1 96 ? 6.527 10.168 -2.789 1.00 86.94 96 ASN A N 1
ATOM 763 C CA . ASN A 1 96 ? 5.396 9.846 -3.670 1.00 86.94 96 ASN A CA 1
ATOM 764 C C . ASN A 1 96 ? 5.490 10.598 -5.003 1.00 86.94 96 ASN A C 1
ATOM 766 O O . ASN A 1 96 ? 5.215 10.011 -6.041 1.00 86.94 96 ASN A O 1
ATOM 770 N N . GLY A 1 97 ? 5.927 11.862 -4.971 1.00 87.44 97 GLY A N 1
ATOM 771 C CA . GLY A 1 97 ? 6.082 12.670 -6.178 1.00 87.44 97 GLY A CA 1
ATOM 772 C C . GLY A 1 97 ? 7.175 12.144 -7.109 1.00 87.44 97 GLY A C 1
ATOM 773 O O . GLY A 1 97 ? 7.025 12.228 -8.323 1.00 87.44 97 GLY A O 1
ATOM 774 N N . ASP A 1 98 ? 8.242 11.556 -6.565 1.00 87.31 98 ASP A N 1
ATOM 775 C CA . ASP A 1 98 ? 9.292 10.938 -7.385 1.00 87.31 98 ASP A CA 1
ATOM 776 C C . ASP A 1 98 ? 8.773 9.679 -8.089 1.00 87.31 98 ASP A C 1
ATOM 778 O O . ASP A 1 98 ? 9.065 9.462 -9.260 1.00 87.31 98 ASP A O 1
ATOM 782 N N . LEU A 1 99 ? 7.951 8.876 -7.404 1.00 86.25 99 LEU A N 1
ATOM 783 C CA . LEU A 1 99 ? 7.336 7.683 -7.996 1.00 86.25 99 LEU A CA 1
ATOM 784 C C . LEU A 1 99 ? 6.322 8.033 -9.082 1.00 86.25 99 LEU A C 1
ATOM 786 O O . LEU A 1 99 ? 6.288 7.378 -10.117 1.00 86.25 99 LEU A O 1
ATOM 790 N N . GLU A 1 100 ? 5.519 9.075 -8.872 1.00 89.00 100 GLU A N 1
ATOM 791 C CA . GLU A 1 100 ? 4.585 9.570 -9.888 1.00 89.00 100 GLU A CA 1
ATOM 792 C C . GLU A 1 100 ? 5.317 10.060 -11.142 1.00 89.00 100 GLU A C 1
ATOM 794 O O . GLU A 1 100 ? 4.877 9.777 -12.256 1.00 89.00 100 GLU A O 1
ATOM 799 N N . ARG A 1 101 ? 6.451 10.753 -10.976 1.00 87.50 101 ARG A N 1
ATOM 800 C CA . ARG A 1 101 ? 7.300 11.164 -12.104 1.00 87.50 101 ARG A CA 1
ATOM 801 C C . ARG A 1 101 ? 7.881 9.966 -12.837 1.00 87.50 101 ARG A C 1
ATOM 803 O O . ARG A 1 101 ? 7.772 9.923 -14.054 1.00 87.50 101 ARG A O 1
ATOM 810 N N . LEU A 1 102 ? 8.402 8.983 -12.102 1.00 85.19 102 LEU A N 1
ATOM 811 C CA . LEU A 1 102 ? 8.968 7.770 -12.689 1.00 85.19 102 LEU A CA 1
ATOM 812 C C . LEU A 1 102 ? 7.947 7.019 -13.552 1.00 85.19 102 LEU A C 1
ATOM 814 O O . LEU A 1 102 ? 8.264 6.619 -14.668 1.00 85.19 102 LEU A O 1
ATOM 818 N N . ILE A 1 103 ? 6.717 6.863 -13.051 1.00 86.25 103 ILE A N 1
ATOM 819 C CA . ILE A 1 103 ? 5.615 6.224 -13.788 1.00 86.25 103 ILE A CA 1
ATOM 820 C C . ILE A 1 103 ? 5.273 7.020 -15.054 1.00 86.25 103 ILE A C 1
ATOM 822 O O . ILE A 1 103 ? 4.997 6.438 -16.099 1.00 86.25 103 ILE A O 1
ATOM 826 N N . LYS A 1 104 ? 5.272 8.353 -14.971 1.00 86.00 104 LYS A N 1
ATOM 827 C CA . LYS A 1 104 ? 4.942 9.207 -16.112 1.00 86.00 104 LYS A CA 1
ATOM 828 C C . LYS A 1 104 ? 6.017 9.154 -17.203 1.00 86.00 104 LYS A C 1
ATOM 830 O O . LYS A 1 104 ? 5.680 8.955 -18.360 1.00 86.00 104 LYS A O 1
ATOM 835 N N . GLU A 1 105 ? 7.286 9.289 -16.830 1.00 76.81 105 GLU A N 1
ATOM 836 C CA . GLU A 1 105 ? 8.415 9.303 -17.774 1.00 76.81 105 GLU A CA 1
ATOM 837 C 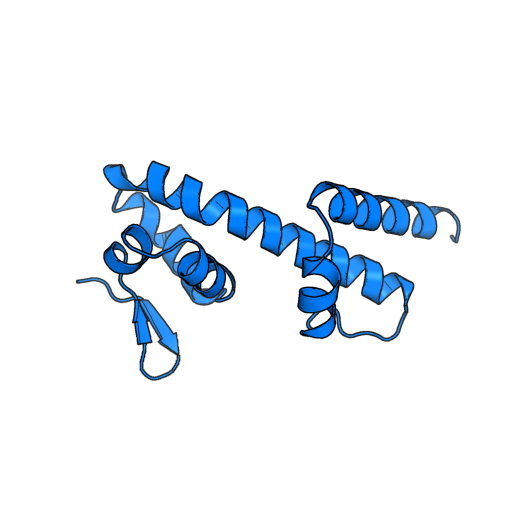C . GLU A 1 105 ? 8.543 7.979 -18.537 1.00 76.81 105 GLU A C 1
ATOM 839 O O . GLU A 1 105 ? 8.717 7.976 -19.750 1.00 76.81 105 GLU A O 1
ATOM 844 N N . THR A 1 106 ? 8.341 6.852 -17.854 1.00 66.38 106 THR A N 1
ATOM 845 C CA . THR A 1 106 ? 8.310 5.527 -18.500 1.00 66.38 106 THR A CA 1
ATOM 846 C C . THR A 1 106 ? 7.095 5.315 -19.404 1.00 66.38 106 THR A C 1
ATOM 848 O O . THR A 1 106 ? 7.168 4.510 -20.325 1.00 66.38 106 THR A O 1
ATOM 851 N N . SER A 1 107 ? 5.988 6.030 -19.180 1.00 62.56 107 SER A N 1
ATOM 852 C CA . SER A 1 107 ? 4.823 5.985 -20.076 1.00 62.56 107 SER A CA 1
ATOM 853 C C . SER A 1 107 ? 5.064 6.781 -21.364 1.00 62.56 107 SER A C 1
ATOM 855 O O . SER A 1 107 ? 4.627 6.353 -22.428 1.00 62.56 107 SER A O 1
ATOM 857 N N . ASP A 1 108 ? 5.774 7.911 -21.271 1.00 59.53 108 ASP A N 1
ATOM 858 C CA . ASP A 1 108 ? 6.070 8.793 -22.408 1.00 59.53 108 ASP A CA 1
ATOM 859 C C . ASP A 1 108 ? 7.157 8.192 -23.343 1.00 59.53 108 ASP A C 1
ATOM 861 O O . ASP A 1 108 ? 7.095 8.380 -24.556 1.00 59.53 108 ASP A O 1
ATOM 865 N N . GLU A 1 109 ? 8.114 7.403 -22.828 1.00 57.00 109 GLU A N 1
ATOM 866 C CA . GLU A 1 109 ? 9.157 6.746 -23.651 1.00 57.00 109 GLU A CA 1
ATOM 867 C C . GLU A 1 109 ? 8.644 5.567 -24.511 1.00 57.00 109 GLU A C 1
ATOM 869 O O . GLU A 1 109 ? 9.237 5.242 -25.547 1.00 57.00 109 GLU A O 1
ATOM 874 N N . ILE A 1 110 ? 7.529 4.934 -24.128 1.00 55.03 110 ILE A N 1
ATOM 875 C CA . ILE A 1 110 ? 6.918 3.833 -24.899 1.00 55.03 110 ILE A CA 1
ATOM 876 C C . ILE A 1 110 ? 6.222 4.370 -26.167 1.00 55.03 110 ILE A C 1
ATOM 878 O O . ILE A 1 110 ? 6.202 3.689 -27.195 1.00 55.03 110 ILE A O 1
ATOM 882 N N . ASP A 1 111 ? 5.721 5.610 -26.137 1.00 51.34 111 ASP A N 1
ATOM 883 C CA . ASP A 1 111 ? 5.064 6.250 -27.286 1.00 51.34 111 ASP A CA 1
ATOM 884 C C . ASP A 1 111 ? 6.060 6.777 -28.341 1.00 51.34 111 ASP A C 1
ATOM 886 O O . ASP A 1 111 ? 5.692 6.925 -29.506 1.00 51.34 111 ASP A O 1
ATOM 890 N N . GLU A 1 112 ? 7.329 7.019 -27.991 1.00 52.16 112 GLU A N 1
ATOM 891 C CA . GLU A 1 112 ? 8.356 7.470 -28.953 1.00 52.16 112 GLU A CA 1
ATOM 892 C C . GLU A 1 112 ? 9.075 6.323 -29.687 1.00 52.16 112 GLU A C 1
ATOM 894 O O . GLU A 1 112 ? 9.786 6.562 -30.666 1.00 52.16 112 GLU A O 1
ATOM 899 N N . THR A 1 113 ? 8.899 5.075 -29.245 1.00 50.06 113 THR A N 1
ATOM 900 C CA . THR A 1 113 ? 9.580 3.896 -29.816 1.00 50.06 113 THR A CA 1
ATOM 901 C C . THR A 1 113 ? 8.695 3.016 -30.713 1.00 50.06 113 THR A C 1
ATOM 903 O O . THR A 1 113 ? 9.156 1.961 -31.161 1.00 50.06 113 THR A O 1
ATOM 906 N N . THR A 1 114 ? 7.474 3.462 -31.041 1.00 43.50 114 THR A N 1
ATOM 907 C CA . THR A 1 114 ? 6.543 2.794 -31.980 1.00 43.50 114 THR A CA 1
ATOM 908 C C . THR A 1 114 ? 6.450 3.534 -33.314 1.00 43.50 114 THR A C 1
ATOM 910 O O . THR A 1 114 ? 6.469 2.853 -34.367 1.00 43.50 114 THR A O 1
#